Protein AF-A0A969AGT5-F1 (afdb_monomer_lite)

Radius of gyration: 15.49 Å; chains: 1; bounding box: 36×28×43 Å

Foldseek 3Di:
DDPPPVCLVVVLVVVLVVVVVCVVVVHADPPVVLNVQVVVPPVSSSVVSVVVSVVVVVVCVVCVVPPCVVVVVVVVVVVVVVVVVVVVVVVVVVD

Sequence (95 aa):
MGFSWGLIVVGAAADLHLTFVHLDAGGEEWNPLMRALLRHGRGAFLAVKCTVTLLGALFLLLHARFRGVRATLWLLAALSIVLVGWHLLLAHYRS

Structure (mmCIF, N/CA/C/O backbone):
data_AF-A0A969AGT5-F1
#
_entry.id   AF-A0A969AGT5-F1
#
loop_
_atom_site.group_PDB
_atom_site.id
_atom_site.type_symbol
_atom_site.label_atom_id
_atom_site.label_alt_id
_atom_site.label_comp_id
_atom_site.label_asym_id
_atom_site.label_entity_id
_atom_site.label_seq_id
_atom_site.pdbx_PDB_ins_code
_atom_site.Cartn_x
_atom_site.Cartn_y
_atom_site.Cartn_z
_atom_site.occupancy
_atom_site.B_iso_or_equiv
_atom_site.auth_seq_id
_atom_site.auth_comp_id
_atom_site.auth_asym_id
_atom_site.auth_atom_id
_atom_site.pdbx_PDB_model_num
ATOM 1 N N . MET A 1 1 ? 20.677 -9.465 -14.078 1.00 45.78 1 MET A N 1
ATOM 2 C CA . MET A 1 1 ? 20.180 -9.157 -12.719 1.00 45.78 1 MET A CA 1
ATOM 3 C C . MET A 1 1 ? 18.900 -9.945 -12.530 1.00 45.78 1 MET A C 1
ATOM 5 O O . MET A 1 1 ? 17.928 -9.644 -13.212 1.00 45.78 1 MET A O 1
ATOM 9 N N . GLY A 1 2 ? 18.945 -11.019 -11.740 1.00 56.72 2 GLY A N 1
ATOM 10 C CA . GLY A 1 2 ? 17.777 -11.863 -11.493 1.00 56.72 2 GLY A CA 1
ATOM 11 C C . GLY A 1 2 ? 16.707 -11.051 -10.774 1.00 56.72 2 GLY A C 1
ATOM 12 O O . GLY A 1 2 ? 16.984 -10.428 -9.754 1.00 56.72 2 GLY A O 1
ATOM 13 N N . PHE A 1 3 ? 15.513 -10.995 -11.346 1.00 62.25 3 PHE A N 1
ATOM 14 C CA . PHE A 1 3 ? 14.359 -10.394 -10.698 1.00 62.25 3 PHE A CA 1
ATOM 15 C C . PHE A 1 3 ? 13.974 -11.288 -9.512 1.00 62.25 3 PHE A C 1
ATOM 17 O O . PHE A 1 3 ? 13.433 -12.377 -9.701 1.00 62.25 3 PHE A O 1
ATOM 24 N N . SER A 1 4 ? 14.340 -10.881 -8.295 1.00 68.62 4 SER A N 1
ATOM 25 C CA . SER A 1 4 ? 14.109 -11.684 -7.091 1.00 68.62 4 SER A CA 1
ATOM 26 C C . SER A 1 4 ? 12.652 -11.577 -6.660 1.00 68.62 4 SER A C 1
ATOM 28 O O . SER A 1 4 ? 12.302 -10.753 -5.820 1.00 68.62 4 SER A O 1
ATOM 30 N N . TRP A 1 5 ? 11.809 -12.447 -7.213 1.00 70.00 5 TRP A N 1
ATOM 31 C CA . TRP A 1 5 ? 10.409 -12.632 -6.818 1.00 70.00 5 TRP A CA 1
ATOM 32 C C . TRP A 1 5 ? 10.209 -12.706 -5.300 1.00 70.00 5 TRP A C 1
ATOM 34 O O . TRP A 1 5 ? 9.242 -12.154 -4.781 1.00 70.00 5 TRP A O 1
ATOM 44 N N . GLY A 1 6 ? 11.164 -13.306 -4.582 1.00 76.56 6 GLY A N 1
ATOM 45 C CA . GLY A 1 6 ? 11.153 -13.361 -3.121 1.00 76.56 6 GLY A CA 1
ATOM 46 C C . GLY A 1 6 ? 11.091 -11.983 -2.457 1.00 76.56 6 GLY A C 1
ATOM 47 O O . GLY A 1 6 ? 10.340 -11.817 -1.506 1.00 76.56 6 GLY A O 1
ATOM 48 N N . LEU A 1 7 ? 11.786 -10.968 -2.984 1.00 77.88 7 LEU A N 1
ATOM 49 C CA . LEU A 1 7 ? 11.741 -9.611 -2.424 1.00 77.88 7 LEU A CA 1
ATOM 50 C C . LEU A 1 7 ? 10.370 -8.955 -2.605 1.00 77.88 7 LEU A C 1
ATOM 52 O O . LEU A 1 7 ? 9.932 -8.218 -1.729 1.00 77.88 7 LEU A O 1
ATOM 56 N N . ILE A 1 8 ? 9.676 -9.241 -3.709 1.00 78.38 8 ILE A N 1
ATOM 57 C CA . ILE A 1 8 ? 8.326 -8.715 -3.956 1.00 78.38 8 ILE A CA 1
ATOM 58 C C . ILE A 1 8 ? 7.326 -9.372 -3.017 1.00 78.38 8 ILE A C 1
ATOM 60 O O . ILE A 1 8 ? 6.504 -8.681 -2.429 1.00 78.38 8 ILE A O 1
ATOM 64 N N . VAL A 1 9 ? 7.419 -10.691 -2.844 1.00 78.69 9 VAL A N 1
ATOM 65 C CA . VAL A 1 9 ? 6.542 -11.428 -1.929 1.00 78.69 9 VAL A CA 1
ATOM 66 C C . VAL A 1 9 ? 6.771 -10.980 -0.487 1.00 78.69 9 VAL A C 1
ATOM 68 O O . VAL A 1 9 ? 5.813 -10.658 0.210 1.00 78.69 9 VAL A O 1
ATOM 71 N N . VAL A 1 10 ? 8.031 -10.896 -0.055 1.00 82.69 10 VAL A N 1
ATOM 72 C CA . VAL A 1 10 ? 8.389 -10.439 1.295 1.00 82.69 10 VAL A CA 1
ATOM 73 C C . VAL A 1 10 ? 7.973 -8.985 1.504 1.00 82.69 10 VAL A C 1
ATOM 75 O O . VAL A 1 10 ? 7.369 -8.675 2.524 1.00 82.69 10 VAL A O 1
ATOM 78 N N . GLY A 1 11 ? 8.228 -8.105 0.533 1.00 81.81 11 GLY A N 1
ATOM 79 C CA . GLY A 1 11 ? 7.820 -6.702 0.595 1.00 81.81 11 GLY A CA 1
ATOM 80 C C . GLY A 1 11 ? 6.302 -6.534 0.665 1.00 81.81 11 GLY A C 1
ATOM 81 O O . GLY A 1 11 ? 5.815 -5.768 1.488 1.00 81.81 11 GLY A O 1
ATOM 82 N N . ALA A 1 12 ? 5.546 -7.294 -0.131 1.00 82.19 12 ALA A N 1
ATOM 83 C CA . ALA A 1 12 ? 4.085 -7.277 -0.102 1.00 82.19 12 ALA A CA 1
ATOM 84 C C . ALA A 1 12 ? 3.526 -7.785 1.236 1.00 82.19 12 ALA A C 1
ATOM 86 O O . ALA A 1 12 ? 2.594 -7.196 1.781 1.00 82.19 12 ALA A O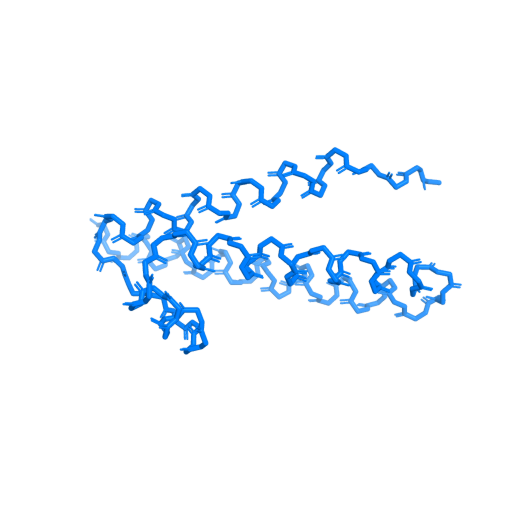 1
ATOM 87 N N . ALA A 1 13 ? 4.108 -8.857 1.782 1.00 82.69 13 ALA A N 1
ATOM 88 C CA . ALA A 1 13 ? 3.718 -9.397 3.080 1.00 82.69 13 ALA A CA 1
ATOM 89 C C . ALA A 1 13 ? 4.039 -8.421 4.221 1.00 82.69 13 ALA A C 1
ATOM 91 O O . ALA A 1 13 ? 3.205 -8.208 5.100 1.00 82.69 13 ALA A O 1
ATOM 92 N N . ALA A 1 14 ? 5.218 -7.796 4.184 1.00 84.19 14 ALA A N 1
ATOM 93 C CA . ALA A 1 14 ? 5.631 -6.798 5.162 1.00 84.19 14 ALA A CA 1
ATOM 94 C C . ALA A 1 14 ? 4.733 -5.554 5.113 1.00 84.19 14 ALA A C 1
ATOM 96 O O . ALA A 1 14 ? 4.262 -5.109 6.154 1.00 84.19 14 ALA A O 1
ATOM 97 N N . ASP A 1 15 ? 4.436 -5.030 3.922 1.00 85.25 15 ASP A N 1
ATOM 98 C CA . ASP A 1 15 ? 3.550 -3.874 3.739 1.00 85.25 15 ASP A CA 1
ATOM 99 C C . ASP A 1 15 ? 2.133 -4.150 4.266 1.00 85.25 15 ASP A C 1
ATOM 101 O O . ASP A 1 15 ? 1.561 -3.347 5.008 1.00 85.25 15 ASP A O 1
ATOM 105 N N . LEU A 1 16 ? 1.584 -5.330 3.960 1.00 86.50 16 LEU A N 1
ATOM 106 C CA . LEU A 1 16 ? 0.289 -5.766 4.475 1.00 86.50 16 LEU A CA 1
ATOM 107 C C . LEU A 1 16 ? 0.295 -5.882 6.007 1.00 86.50 16 LEU A C 1
ATOM 109 O O . LEU A 1 16 ? -0.620 -5.385 6.665 1.00 86.50 16 LEU A O 1
ATOM 113 N N . HIS A 1 17 ? 1.328 -6.511 6.572 1.00 86.44 17 HIS A N 1
ATOM 114 C CA . HIS A 1 17 ? 1.466 -6.679 8.016 1.00 86.44 17 HIS A CA 1
ATOM 115 C C . HIS A 1 17 ? 1.576 -5.330 8.732 1.00 86.44 17 HIS A C 1
ATOM 117 O O . HIS A 1 17 ? 0.823 -5.075 9.668 1.00 86.44 17 HIS A O 1
ATOM 123 N N . LEU A 1 18 ? 2.442 -4.437 8.248 1.00 88.19 18 LEU A N 1
ATOM 124 C CA . LEU A 1 18 ? 2.605 -3.090 8.796 1.00 88.19 18 LEU A CA 1
ATOM 125 C C . LEU A 1 18 ? 1.314 -2.276 8.704 1.00 88.19 18 LEU A C 1
ATOM 127 O O . LEU A 1 18 ? 0.992 -1.543 9.636 1.00 88.19 18 LEU A O 1
ATOM 131 N N . THR A 1 19 ? 0.543 -2.441 7.624 1.00 88.06 19 THR A N 1
ATOM 132 C CA . THR A 1 19 ? -0.753 -1.766 7.500 1.00 88.06 19 THR A CA 1
ATOM 133 C C . THR A 1 19 ? -1.721 -2.234 8.583 1.00 88.06 19 THR A C 1
ATOM 135 O O . THR A 1 19 ? -2.350 -1.408 9.236 1.00 88.06 19 THR A O 1
ATOM 138 N N . PHE A 1 20 ? -1.823 -3.545 8.824 1.00 88.06 20 PHE A N 1
ATOM 139 C CA . PHE A 1 20 ? -2.692 -4.047 9.887 1.00 88.06 20 PHE A CA 1
ATOM 140 C C . PHE A 1 20 ? -2.211 -3.647 11.278 1.00 88.06 20 PHE A C 1
ATOM 142 O O . PHE A 1 20 ? -3.037 -3.228 12.077 1.00 88.06 20 PHE A O 1
ATOM 149 N N . VAL A 1 21 ? -0.903 -3.671 11.543 1.00 91.50 21 VAL A N 1
ATOM 150 C CA . VAL A 1 21 ? -0.344 -3.174 12.811 1.00 91.50 21 VAL A CA 1
ATOM 151 C C . VAL A 1 21 ? -0.698 -1.699 13.026 1.00 91.50 21 VAL A C 1
ATOM 153 O O . VAL A 1 21 ? -1.100 -1.317 14.122 1.00 91.50 21 VAL A O 1
ATOM 156 N N . HIS A 1 22 ? -0.602 -0.867 11.985 1.00 88.25 22 HIS A N 1
ATOM 157 C CA . HIS A 1 22 ? -0.979 0.544 12.065 1.00 88.25 22 HIS A CA 1
ATOM 158 C C . HIS A 1 22 ? -2.481 0.738 12.321 1.00 88.25 22 HIS A C 1
ATOM 160 O O . HIS A 1 22 ? -2.856 1.544 13.171 1.00 88.25 22 HIS A O 1
ATOM 166 N N . LEU A 1 23 ? -3.333 -0.017 11.621 1.00 88.69 23 LEU A N 1
ATOM 167 C CA . LEU A 1 23 ? -4.787 0.016 11.809 1.00 88.69 23 LEU A CA 1
ATOM 168 C C . LEU A 1 23 ? -5.197 -0.470 13.208 1.00 88.69 23 LEU A C 1
ATOM 170 O O . LEU A 1 23 ? -6.056 0.139 13.840 1.00 88.69 23 LEU A O 1
ATOM 174 N N . ASP A 1 24 ? -4.562 -1.530 13.712 1.00 88.88 24 ASP A N 1
ATOM 175 C CA . ASP A 1 24 ? -4.808 -2.076 15.052 1.00 88.88 24 ASP A CA 1
ATOM 176 C C . ASP A 1 24 ? -4.341 -1.113 16.158 1.00 88.88 24 ASP A C 1
ATOM 178 O O . ASP A 1 24 ? -4.938 -1.070 17.232 1.00 88.88 24 ASP A O 1
ATOM 182 N N . A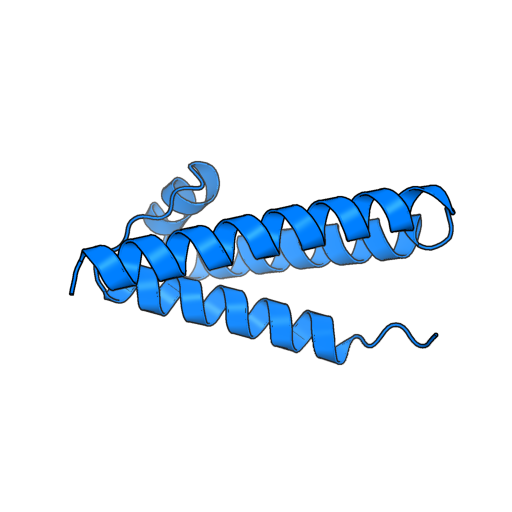LA A 1 25 ? -3.336 -0.276 15.883 1.00 90.69 25 ALA A N 1
ATOM 183 C CA . ALA A 1 25 ? -2.906 0.811 16.763 1.00 90.69 25 ALA A CA 1
ATOM 184 C C . ALA A 1 25 ? -3.825 2.057 16.718 1.00 90.69 25 ALA A C 1
ATOM 186 O O . ALA A 1 25 ? -3.502 3.077 17.326 1.00 90.69 25 ALA A O 1
ATOM 187 N N . GLY A 1 26 ? -4.956 2.000 16.002 1.00 88.62 26 GLY A N 1
ATOM 188 C CA . GLY A 1 26 ? -5.907 3.109 15.858 1.00 88.62 26 GLY A CA 1
ATOM 189 C C . GLY A 1 26 ? -5.564 4.098 14.739 1.00 88.62 26 GLY A C 1
ATOM 190 O O . GLY A 1 26 ? -6.158 5.173 14.663 1.00 88.62 26 GLY A O 1
ATOM 191 N N . GLY A 1 27 ? -4.603 3.758 13.878 1.00 86.19 27 GLY A N 1
ATOM 192 C CA . GLY A 1 27 ? -4.286 4.525 12.681 1.00 86.19 27 GLY A CA 1
ATOM 193 C C . GLY A 1 27 ? -5.397 4.456 11.632 1.00 86.19 27 GLY A C 1
ATOM 194 O O . GLY A 1 27 ? -6.149 3.485 11.557 1.00 86.19 27 GLY A O 1
ATOM 195 N N . GLU A 1 28 ? -5.492 5.483 10.787 1.00 84.81 28 GLU A N 1
ATOM 196 C CA . GLU A 1 28 ? -6.410 5.487 9.646 1.00 84.81 28 GLU A CA 1
ATOM 197 C C . GLU A 1 28 ? -5.677 5.177 8.341 1.00 84.81 28 GLU A C 1
ATOM 199 O O . GLU A 1 28 ? -4.597 5.698 8.076 1.00 84.81 28 GLU A O 1
ATOM 204 N N . GLU A 1 29 ? -6.313 4.400 7.465 1.00 84.50 29 GLU A N 1
ATOM 205 C CA . GLU A 1 29 ? -5.840 4.210 6.095 1.00 84.50 29 GLU A CA 1
ATOM 206 C C . GLU A 1 29 ? -6.072 5.486 5.275 1.00 84.50 29 GLU A C 1
ATOM 208 O O . GLU A 1 29 ? -7.211 5.935 5.113 1.00 84.50 29 GLU A O 1
ATOM 213 N N . TRP A 1 30 ? -5.005 6.083 4.751 1.00 84.44 30 TRP A N 1
ATOM 214 C CA . TRP A 1 30 ? -5.083 7.327 3.978 1.00 84.44 30 TRP A CA 1
ATOM 215 C C . TRP A 1 30 ? -5.529 7.096 2.540 1.00 84.44 30 TRP A C 1
ATOM 217 O O . TRP A 1 30 ? -6.083 8.002 1.923 1.00 84.44 30 TRP A O 1
ATOM 227 N N . ASN A 1 31 ? -5.342 5.890 2.003 1.00 82.62 31 ASN A N 1
ATOM 228 C CA . ASN A 1 31 ? -5.855 5.557 0.687 1.00 82.62 31 ASN A CA 1
ATOM 229 C C . ASN A 1 31 ? -7.396 5.427 0.748 1.00 82.62 31 ASN A C 1
ATOM 231 O O . ASN A 1 31 ? -7.903 4.472 1.342 1.00 82.62 31 ASN A O 1
ATOM 235 N N . PRO A 1 32 ? -8.168 6.336 0.116 1.00 82.94 32 PRO A N 1
ATOM 236 C CA . PRO A 1 32 ? -9.626 6.356 0.238 1.00 82.94 32 PRO A CA 1
ATOM 237 C C . PRO A 1 32 ? -10.287 5.087 -0.320 1.00 82.94 32 PRO A C 1
ATOM 239 O O . PRO A 1 32 ? -11.316 4.654 0.199 1.00 82.94 32 PRO A O 1
ATOM 242 N N . LEU A 1 33 ? -9.675 4.447 -1.324 1.00 84.88 33 LEU A N 1
ATOM 243 C CA . LEU A 1 33 ? -10.144 3.177 -1.882 1.00 84.88 33 LEU A CA 1
ATOM 244 C C . LEU A 1 33 ? -9.946 2.033 -0.881 1.00 84.88 33 LEU A C 1
ATOM 246 O O . LEU A 1 33 ? -10.868 1.265 -0.615 1.00 84.88 33 LEU A O 1
ATOM 250 N N . MET A 1 34 ? -8.761 1.952 -0.275 1.00 84.25 34 MET A N 1
ATOM 251 C CA . MET A 1 34 ? -8.468 0.954 0.756 1.00 84.25 34 MET A CA 1
ATOM 252 C C . MET A 1 34 ? -9.309 1.166 2.021 1.00 84.25 34 MET A C 1
ATOM 254 O O . MET A 1 34 ? -9.828 0.206 2.586 1.00 84.25 34 MET A O 1
ATOM 258 N N . ARG A 1 35 ? -9.532 2.421 2.422 1.00 86.50 35 ARG A N 1
ATOM 259 C CA . ARG A 1 35 ? -10.432 2.792 3.521 1.00 86.50 35 ARG A CA 1
ATOM 260 C C . ARG A 1 35 ? -11.867 2.322 3.262 1.00 86.50 35 ARG A C 1
ATOM 262 O O . ARG A 1 35 ? -12.513 1.786 4.160 1.00 86.50 35 ARG A O 1
ATOM 269 N N . ALA A 1 36 ? -12.365 2.473 2.034 1.00 86.50 36 ALA A N 1
ATOM 270 C CA . ALA A 1 36 ? -13.678 1.959 1.646 1.00 86.50 36 ALA A CA 1
ATOM 271 C C . ALA A 1 36 ? -13.734 0.419 1.665 1.00 86.50 36 ALA A C 1
ATOM 273 O O . ALA A 1 36 ? -14.754 -0.161 2.040 1.00 86.50 36 ALA A O 1
ATOM 274 N N . LEU A 1 37 ? -12.637 -0.256 1.318 1.00 86.69 37 LEU A N 1
ATOM 275 C CA . LEU A 1 37 ? -12.537 -1.717 1.372 1.00 86.69 37 LEU A CA 1
ATOM 276 C C . LEU A 1 37 ? -12.461 -2.261 2.797 1.00 86.69 37 LEU A C 1
ATOM 278 O O . LEU A 1 37 ? -13.043 -3.306 3.065 1.00 86.69 37 LEU A O 1
ATOM 282 N N . LEU A 1 38 ? -11.842 -1.535 3.733 1.00 86.75 38 LEU A N 1
ATOM 283 C CA . LEU A 1 38 ? -11.862 -1.901 5.153 1.00 86.75 38 LEU A CA 1
ATOM 284 C C . LEU A 1 38 ? -13.290 -1.962 5.715 1.00 86.75 38 LEU A C 1
ATOM 286 O O . LEU A 1 38 ? -13.566 -2.811 6.560 1.00 86.75 38 LEU A O 1
ATOM 290 N N . ARG A 1 39 ? -14.226 -1.151 5.191 1.00 87.19 39 ARG A N 1
ATOM 291 C CA . ARG A 1 39 ? -15.660 -1.234 5.542 1.00 87.19 39 ARG A CA 1
ATOM 292 C C . ARG A 1 39 ? -16.319 -2.548 5.110 1.00 87.19 39 ARG A C 1
ATOM 294 O O . ARG A 1 39 ? -17.316 -2.938 5.702 1.00 87.19 39 ARG A O 1
ATOM 301 N N . HIS A 1 40 ? -15.760 -3.227 4.109 1.00 85.94 40 HIS A N 1
ATOM 302 C CA . HIS A 1 40 ? -16.206 -4.541 3.632 1.00 85.94 40 HIS A CA 1
ATOM 303 C C . HIS A 1 40 ? -15.462 -5.701 4.322 1.00 85.94 40 HIS A C 1
ATOM 305 O O . HIS A 1 40 ? -15.722 -6.868 4.035 1.00 85.94 40 HIS A O 1
ATOM 311 N N . GLY A 1 41 ? -14.544 -5.390 5.245 1.00 84.44 41 GLY A N 1
ATOM 312 C CA . GLY A 1 41 ? -13.797 -6.353 6.043 1.00 84.44 41 GLY A CA 1
ATOM 313 C C . GLY A 1 41 ? -12.345 -6.547 5.600 1.00 84.44 41 GLY A C 1
ATOM 314 O O . GLY A 1 41 ? -11.935 -6.236 4.481 1.00 84.44 41 GLY A O 1
ATOM 315 N N . ARG A 1 42 ? -11.546 -7.119 6.510 1.00 84.38 42 ARG A N 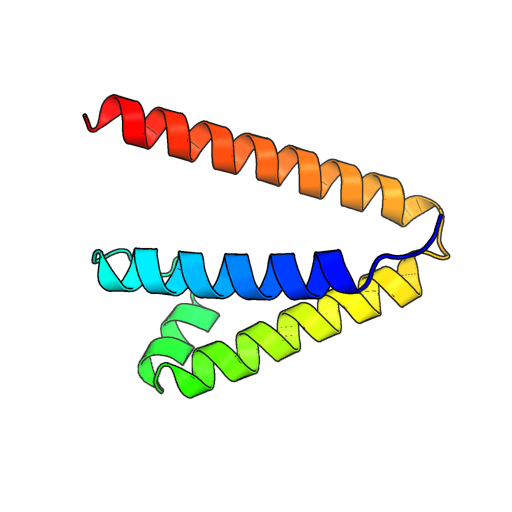1
ATOM 316 C CA . ARG A 1 42 ? -10.098 -7.336 6.326 1.00 84.38 42 ARG A CA 1
ATOM 317 C C . ARG A 1 42 ? -9.771 -8.213 5.110 1.00 84.38 42 ARG A C 1
ATOM 319 O O . ARG A 1 42 ? -8.757 -7.989 4.457 1.00 84.38 42 ARG A O 1
ATOM 326 N N . GLY A 1 43 ? -10.639 -9.174 4.783 1.00 81.44 43 GLY A N 1
ATOM 327 C CA . GLY A 1 43 ? -10.466 -10.060 3.626 1.00 81.44 43 GLY A CA 1
ATOM 328 C C . GLY A 1 43 ? -10.551 -9.330 2.282 1.00 81.44 43 GLY A C 1
ATOM 329 O O . GLY A 1 43 ? -9.722 -9.571 1.409 1.00 81.44 43 GLY A O 1
ATOM 330 N N . ALA A 1 44 ? -11.493 -8.391 2.131 1.00 80.31 44 ALA A N 1
ATOM 331 C CA . ALA A 1 44 ? -11.630 -7.586 0.915 1.00 80.31 44 ALA A CA 1
ATOM 332 C C . ALA A 1 44 ? -10.426 -6.653 0.721 1.00 80.31 44 ALA A C 1
ATOM 334 O O . ALA A 1 44 ? -9.886 -6.549 -0.380 1.00 80.31 44 ALA A O 1
ATOM 335 N N . PHE A 1 45 ? -9.961 -6.033 1.809 1.00 84.31 45 PHE A N 1
ATOM 336 C CA . PHE A 1 45 ? -8.736 -5.236 1.816 1.00 84.31 45 PHE A CA 1
ATOM 337 C C . PHE A 1 45 ? -7.521 -6.062 1.366 1.00 84.31 45 PHE A C 1
ATOM 339 O O . PHE A 1 45 ? -6.803 -5.651 0.458 1.00 84.31 45 PHE A O 1
ATOM 346 N N . LEU A 1 46 ? -7.330 -7.253 1.944 1.00 85.25 46 LEU A N 1
ATOM 347 C CA . LEU A 1 46 ? -6.219 -8.145 1.609 1.00 85.25 46 LEU A CA 1
ATOM 348 C C . LEU A 1 46 ? -6.260 -8.584 0.141 1.00 85.25 46 LEU A C 1
ATOM 350 O O . LEU A 1 46 ? -5.250 -8.478 -0.552 1.00 85.25 46 LEU A O 1
ATOM 354 N N . ALA A 1 47 ? -7.426 -9.018 -0.346 1.00 80.50 47 ALA A N 1
ATOM 355 C CA . ALA A 1 47 ? -7.597 -9.462 -1.726 1.00 80.50 47 ALA A CA 1
ATOM 356 C C . ALA A 1 47 ? -7.232 -8.354 -2.723 1.00 80.50 47 ALA A C 1
ATOM 358 O O . ALA A 1 47 ? -6.383 -8.563 -3.588 1.00 80.50 47 ALA A O 1
ATOM 359 N N . VAL A 1 48 ? -7.804 -7.155 -2.563 1.00 83.31 48 VAL A N 1
ATOM 360 C CA . VAL A 1 48 ? -7.534 -6.041 -3.482 1.00 83.31 48 VAL A CA 1
ATOM 361 C C . VAL A 1 48 ? -6.089 -5.573 -3.372 1.00 83.31 48 VAL A C 1
ATOM 363 O O . VAL A 1 48 ? -5.457 -5.327 -4.397 1.00 83.31 48 VAL A O 1
ATOM 366 N N . LYS A 1 49 ? -5.537 -5.484 -2.158 1.00 84.25 49 LYS A N 1
ATOM 367 C CA . LYS A 1 49 ? -4.148 -5.070 -1.955 1.00 84.25 49 LYS A CA 1
ATOM 368 C C . LYS A 1 49 ? -3.182 -6.035 -2.645 1.00 84.25 49 LYS A C 1
ATOM 370 O O . LYS A 1 49 ? -2.342 -5.590 -3.422 1.00 84.25 49 LYS A O 1
ATOM 375 N N . CYS A 1 50 ? -3.380 -7.345 -2.490 1.00 79.94 50 CYS A N 1
ATOM 376 C CA . CYS A 1 50 ? -2.613 -8.354 -3.219 1.00 79.94 50 CYS A CA 1
ATOM 377 C C . CYS A 1 50 ? -2.781 -8.234 -4.741 1.00 79.94 50 CYS A C 1
ATOM 379 O O . CYS A 1 50 ? -1.781 -8.286 -5.454 1.00 79.94 50 CYS A O 1
ATOM 381 N N . THR A 1 51 ? -4.001 -8.039 -5.257 1.00 81.19 51 THR A N 1
ATOM 382 C CA . THR A 1 51 ? -4.233 -7.874 -6.703 1.00 81.19 51 THR A CA 1
ATOM 383 C C . THR A 1 51 ? -3.528 -6.638 -7.256 1.00 81.19 51 THR A C 1
ATOM 385 O O . THR A 1 51 ? -2.862 -6.730 -8.284 1.00 81.19 51 THR A O 1
ATOM 388 N N . VAL A 1 52 ? -3.616 -5.494 -6.573 1.00 82.88 52 VAL A N 1
ATOM 389 C CA . VAL A 1 52 ? -2.951 -4.250 -6.988 1.00 82.88 52 VAL A CA 1
ATOM 390 C C . VAL A 1 52 ? -1.434 -4.415 -6.970 1.00 82.88 52 VAL A C 1
ATOM 392 O O . VAL A 1 52 ? -0.773 -4.037 -7.937 1.00 82.88 52 VAL A O 1
ATOM 395 N N . THR A 1 53 ? -0.872 -5.036 -5.930 1.00 82.31 53 THR A N 1
ATOM 396 C CA . THR A 1 53 ? 0.567 -5.321 -5.866 1.00 82.31 53 THR A CA 1
ATOM 397 C C . THR A 1 53 ? 1.005 -6.272 -6.978 1.00 82.31 53 THR A C 1
ATOM 399 O O . THR A 1 53 ? 2.038 -6.039 -7.605 1.00 82.31 53 THR A O 1
ATOM 402 N N . LEU A 1 54 ? 0.213 -7.307 -7.280 1.00 77.69 54 LEU A N 1
ATOM 403 C CA . LEU A 1 54 ? 0.502 -8.252 -8.360 1.00 77.69 54 LEU A CA 1
ATOM 404 C C . LEU A 1 54 ? 0.457 -7.568 -9.732 1.00 77.69 54 LEU A C 1
ATOM 406 O O . LEU A 1 54 ? 1.356 -7.769 -10.543 1.00 77.69 54 LEU A O 1
ATOM 410 N N . LEU A 1 55 ? -0.549 -6.723 -9.979 1.00 79.81 55 LEU A N 1
ATOM 411 C CA . LEU A 1 55 ? -0.673 -5.942 -11.211 1.00 79.81 55 LEU A CA 1
ATOM 412 C C . LEU A 1 55 ? 0.466 -4.932 -11.354 1.00 79.81 55 LEU A C 1
ATOM 414 O O . LEU A 1 55 ? 1.036 -4.817 -12.434 1.00 79.81 55 LEU A O 1
ATOM 418 N N . GLY A 1 56 ? 0.845 -4.249 -10.272 1.00 80.00 56 GLY A N 1
ATOM 419 C CA . GLY A 1 56 ? 2.000 -3.354 -10.247 1.00 80.00 56 GLY A CA 1
ATOM 420 C C . GLY A 1 56 ? 3.306 -4.094 -10.540 1.00 80.00 56 GLY A C 1
ATOM 421 O O . GLY A 1 56 ? 4.097 -3.644 -11.365 1.00 80.00 56 GLY A O 1
ATOM 422 N N . ALA A 1 57 ? 3.511 -5.270 -9.941 1.00 75.44 57 ALA A N 1
ATOM 423 C CA . ALA A 1 57 ? 4.670 -6.116 -10.213 1.00 75.44 57 ALA A CA 1
ATOM 424 C C . ALA A 1 57 ? 4.692 -6.619 -11.665 1.00 75.44 57 ALA A C 1
ATOM 426 O O . ALA A 1 57 ? 5.736 -6.568 -12.314 1.00 75.44 57 ALA A O 1
ATOM 427 N N . LEU A 1 58 ? 3.545 -7.051 -12.201 1.00 76.06 58 LEU A N 1
ATOM 428 C CA . LEU A 1 58 ? 3.403 -7.485 -13.592 1.00 76.06 58 LEU A CA 1
ATOM 429 C C . LEU A 1 58 ? 3.664 -6.327 -14.563 1.00 76.06 58 LEU A C 1
ATOM 431 O O . LEU A 1 58 ? 4.366 -6.491 -15.558 1.00 76.06 58 LEU A O 1
ATOM 435 N N . PHE A 1 59 ? 3.145 -5.141 -14.245 1.00 76.12 59 PHE A N 1
ATOM 436 C CA . PHE A 1 59 ? 3.375 -3.924 -15.009 1.00 76.12 59 PHE A CA 1
ATOM 437 C C . PHE A 1 59 ? 4.857 -3.562 -15.020 1.00 76.12 59 PHE A C 1
ATOM 439 O O . PHE A 1 59 ? 5.407 -3.323 -16.092 1.00 76.12 59 PHE A O 1
ATOM 446 N N . LEU A 1 60 ? 5.521 -3.596 -13.860 1.00 72.00 60 LEU A N 1
ATOM 447 C CA . LEU A 1 60 ? 6.960 -3.375 -13.737 1.00 72.00 60 LEU A CA 1
ATOM 448 C C . LEU A 1 60 ? 7.777 -4.434 -14.475 1.00 72.00 60 LEU A C 1
ATOM 450 O O . LEU A 1 60 ? 8.790 -4.085 -15.062 1.00 72.00 60 LEU A O 1
ATOM 454 N N . LEU A 1 61 ? 7.348 -5.696 -14.501 1.00 69.44 61 LEU A N 1
ATOM 455 C CA . LEU A 1 61 ? 7.989 -6.755 -15.288 1.00 69.44 61 LEU A CA 1
ATOM 456 C C . LEU A 1 61 ? 7.862 -6.517 -16.789 1.00 69.44 61 LEU A C 1
ATOM 458 O O . LEU A 1 61 ? 8.851 -6.619 -17.515 1.00 69.44 61 LEU A O 1
ATOM 462 N N . LEU A 1 62 ? 6.663 -6.155 -17.246 1.00 69.81 62 LEU A N 1
ATOM 463 C CA . LEU A 1 62 ? 6.396 -5.812 -18.640 1.00 69.81 62 LEU A CA 1
ATOM 464 C C . LEU A 1 62 ? 7.227 -4.592 -19.069 1.00 69.81 62 LEU A C 1
ATOM 466 O O . LEU A 1 62 ? 7.777 -4.544 -20.169 1.00 69.81 62 LEU A O 1
ATOM 470 N N . HIS A 1 63 ? 7.375 -3.635 -18.155 1.00 65.94 63 HIS A N 1
ATOM 471 C CA . HIS A 1 63 ? 8.092 -2.387 -18.358 1.00 65.94 63 HIS A CA 1
ATOM 472 C C . HIS A 1 63 ? 9.596 -2.461 -18.059 1.00 65.94 63 HIS A C 1
ATOM 474 O O . HIS A 1 63 ? 10.342 -1.617 -18.545 1.00 65.94 63 HIS A O 1
ATOM 480 N N . ALA A 1 64 ? 10.097 -3.476 -17.351 1.00 61.72 64 ALA A N 1
ATOM 481 C CA . ALA A 1 64 ? 11.524 -3.639 -17.043 1.00 61.72 64 ALA A CA 1
ATOM 482 C C . ALA A 1 64 ? 12.384 -3.821 -18.305 1.00 61.72 64 ALA A C 1
ATOM 484 O O . ALA A 1 64 ? 13.596 -3.598 -18.278 1.00 61.72 64 ALA A O 1
ATOM 485 N N . ARG A 1 65 ? 11.755 -4.185 -19.429 1.00 58.75 65 ARG A N 1
ATOM 486 C CA . ARG A 1 65 ? 12.378 -4.235 -20.756 1.00 58.75 65 ARG A CA 1
ATOM 487 C C . ARG A 1 65 ? 12.531 -2.847 -21.407 1.00 58.75 65 ARG A C 1
ATOM 489 O O . ARG A 1 65 ? 13.356 -2.694 -22.305 1.00 58.75 65 ARG A O 1
ATOM 496 N N . PHE A 1 66 ? 11.821 -1.823 -20.928 1.00 59.16 66 PHE A N 1
ATOM 497 C CA . PHE A 1 66 ? 11.942 -0.431 -21.368 1.00 59.16 66 PHE A CA 1
ATOM 498 C C . PHE A 1 66 ? 12.904 0.353 -20.459 1.00 59.16 66 PHE A C 1
ATOM 500 O O . PHE A 1 66 ? 12.667 0.533 -19.266 1.00 59.16 66 PHE A O 1
ATOM 507 N N . ARG A 1 67 ? 14.001 0.872 -21.032 1.00 58.09 67 ARG A N 1
ATOM 508 C CA . ARG A 1 67 ? 15.076 1.583 -20.299 1.00 58.09 67 ARG A CA 1
ATOM 509 C C . ARG A 1 67 ? 14.595 2.766 -19.438 1.00 58.09 67 ARG A C 1
ATOM 511 O O . ARG A 1 67 ? 15.273 3.095 -18.470 1.00 58.09 67 ARG A O 1
ATOM 518 N N . GLY A 1 68 ? 13.443 3.370 -19.744 1.00 59.06 68 GLY A N 1
ATOM 519 C CA . GLY A 1 68 ? 12.885 4.509 -18.999 1.00 59.06 68 GLY A CA 1
ATOM 520 C C . GLY A 1 68 ? 12.363 4.172 -17.595 1.00 59.06 68 GLY A C 1
ATOM 521 O O . GLY A 1 68 ? 12.331 5.034 -16.724 1.00 59.06 68 GLY A O 1
ATOM 522 N N . VAL A 1 69 ? 12.029 2.910 -17.328 1.00 63.09 69 VAL A N 1
ATOM 523 C CA . VAL A 1 69 ? 11.328 2.506 -16.092 1.00 63.09 69 VAL A CA 1
ATOM 524 C C . VAL A 1 69 ? 12.260 2.437 -14.886 1.00 63.09 69 VAL A C 1
ATOM 526 O O . VAL A 1 69 ? 11.825 2.609 -13.751 1.00 63.09 69 VAL A O 1
ATOM 529 N N . ARG A 1 70 ? 13.571 2.296 -15.117 1.00 65.88 70 ARG A N 1
ATOM 530 C CA . ARG A 1 70 ? 14.577 2.427 -14.055 1.00 65.88 70 ARG A CA 1
ATOM 531 C C . ARG A 1 70 ? 14.558 3.813 -13.419 1.00 65.88 70 ARG A C 1
ATOM 533 O O . ARG A 1 70 ? 14.676 3.898 -12.204 1.00 65.88 70 ARG A O 1
ATOM 540 N N . ALA A 1 71 ? 14.388 4.873 -14.209 1.00 69.12 71 ALA A N 1
ATOM 541 C CA . ALA A 1 71 ? 14.325 6.235 -13.683 1.00 69.12 71 ALA A CA 1
ATOM 542 C C . ALA A 1 71 ? 13.077 6.430 -12.812 1.00 69.12 71 ALA A C 1
ATOM 544 O O . ALA A 1 71 ? 13.170 6.974 -11.716 1.00 69.12 71 ALA A O 1
ATOM 545 N N . THR A 1 72 ? 11.931 5.904 -13.250 1.00 68.38 72 THR A N 1
ATOM 546 C CA . THR A 1 72 ? 10.686 5.941 -12.474 1.00 68.38 72 THR A CA 1
ATOM 547 C C . THR A 1 72 ? 10.792 5.134 -11.182 1.00 68.38 72 THR A C 1
ATOM 549 O O . THR A 1 72 ? 10.347 5.602 -10.143 1.00 68.38 72 THR A O 1
ATOM 552 N N . LEU A 1 73 ? 11.422 3.956 -11.213 1.00 71.31 73 LEU A N 1
ATOM 553 C CA . LEU A 1 73 ? 11.662 3.143 -10.017 1.00 71.31 73 LEU A CA 1
ATOM 554 C C . LEU A 1 73 ? 12.600 3.831 -9.020 1.00 71.31 73 LEU A C 1
ATOM 556 O O . LEU A 1 73 ? 12.330 3.803 -7.823 1.00 71.31 73 LEU A O 1
ATOM 560 N N . TRP A 1 74 ? 13.665 4.478 -9.499 1.00 75.00 74 TRP A N 1
ATOM 561 C CA . TRP A 1 74 ? 14.552 5.279 -8.650 1.00 75.00 74 TRP A CA 1
ATOM 562 C C . TRP A 1 74 ? 13.836 6.485 -8.044 1.00 75.00 74 TRP A C 1
ATOM 564 O O . TRP A 1 74 ? 14.015 6.762 -6.862 1.00 75.00 74 TRP A O 1
ATOM 574 N N . LEU A 1 75 ? 12.989 7.162 -8.822 1.00 76.31 75 LEU A N 1
ATOM 575 C CA . LEU A 1 75 ? 12.163 8.261 -8.329 1.00 76.31 75 LEU A CA 1
ATOM 576 C C . LEU A 1 75 ? 11.179 7.781 -7.253 1.00 76.31 75 LEU A C 1
ATOM 578 O O . LEU A 1 75 ? 11.047 8.422 -6.213 1.00 76.31 75 LEU A O 1
ATOM 582 N N . LEU A 1 76 ? 10.528 6.637 -7.477 1.00 74.06 76 LEU A N 1
ATOM 583 C CA . LEU A 1 76 ? 9.599 6.040 -6.520 1.00 74.06 76 LEU A CA 1
ATOM 584 C C . LEU A 1 76 ? 10.321 5.646 -5.224 1.00 74.06 76 LEU A C 1
ATOM 586 O O . LEU A 1 76 ? 9.849 5.970 -4.142 1.00 74.06 76 LEU A O 1
ATOM 590 N N . ALA A 1 77 ? 11.497 5.021 -5.333 1.00 71.94 77 ALA A N 1
ATOM 591 C CA . ALA A 1 77 ? 12.326 4.662 -4.186 1.00 71.94 77 ALA A CA 1
ATOM 592 C C . ALA A 1 77 ? 12.783 5.898 -3.395 1.00 71.94 77 ALA A C 1
A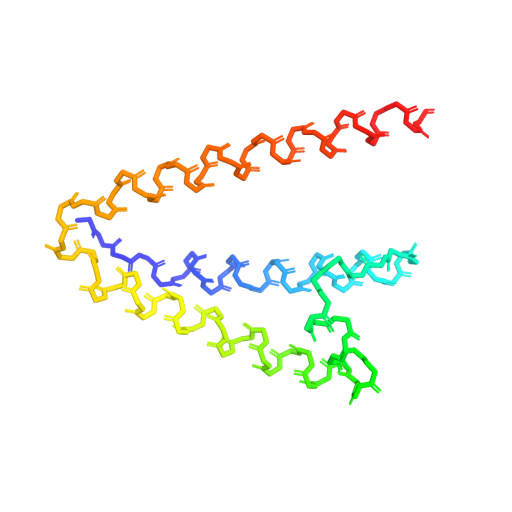TOM 594 O O . ALA A 1 77 ? 12.714 5.897 -2.167 1.00 71.94 77 ALA A O 1
ATOM 595 N N . ALA A 1 78 ? 13.197 6.968 -4.080 1.00 83.50 78 ALA A N 1
ATOM 596 C CA . ALA A 1 78 ? 13.557 8.229 -3.437 1.00 83.50 78 ALA A CA 1
ATOM 597 C C . ALA A 1 78 ? 12.364 8.842 -2.684 1.00 83.50 78 ALA A C 1
ATOM 599 O O . ALA A 1 78 ? 12.504 9.228 -1.525 1.00 83.50 78 ALA A O 1
ATOM 600 N N . LEU A 1 79 ? 11.178 8.863 -3.303 1.00 78.62 79 LEU A N 1
ATOM 601 C CA . LEU A 1 79 ? 9.941 9.323 -2.664 1.00 78.62 79 LEU A CA 1
ATOM 602 C C . LEU A 1 79 ? 9.590 8.486 -1.429 1.00 78.62 79 LEU A C 1
ATOM 604 O O . LEU A 1 79 ? 9.250 9.048 -0.390 1.00 78.62 79 LEU A O 1
ATOM 608 N N . SER A 1 80 ? 9.719 7.160 -1.509 1.00 70.31 80 SER A N 1
ATOM 609 C CA . SER A 1 80 ? 9.485 6.267 -0.372 1.00 70.31 80 SER A CA 1
ATOM 610 C C . SER A 1 80 ? 10.470 6.510 0.773 1.00 70.31 80 SER A C 1
ATOM 612 O O . SER A 1 80 ? 10.051 6.535 1.926 1.00 70.31 80 SER A O 1
ATOM 614 N N . ILE A 1 81 ? 11.755 6.743 0.483 1.00 85.06 81 ILE A N 1
ATOM 615 C CA . ILE A 1 81 ? 12.765 7.077 1.503 1.00 85.06 81 ILE A CA 1
ATOM 616 C C . ILE A 1 81 ? 12.412 8.388 2.210 1.00 85.06 81 ILE A C 1
ATOM 618 O O . ILE A 1 81 ? 12.471 8.455 3.437 1.00 85.06 81 ILE A O 1
ATOM 622 N N . VAL A 1 82 ? 12.008 9.415 1.457 1.00 89.62 82 VAL A N 1
ATOM 623 C CA . VAL A 1 82 ? 11.581 10.705 2.021 1.00 89.62 82 VAL A CA 1
ATOM 624 C C . VAL A 1 82 ? 10.366 10.528 2.930 1.00 89.62 82 VAL A C 1
ATOM 626 O O . VAL A 1 82 ? 10.357 11.041 4.046 1.00 89.62 82 VAL A O 1
ATOM 629 N N . LEU A 1 83 ? 9.369 9.758 2.491 1.00 82.69 83 LEU A N 1
ATOM 630 C CA . LEU A 1 83 ? 8.173 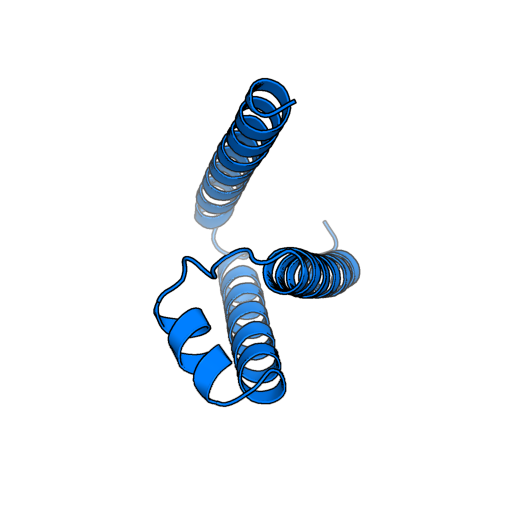9.446 3.278 1.00 82.69 83 LEU A CA 1
ATOM 631 C C . LEU A 1 83 ? 8.511 8.714 4.581 1.00 82.69 83 LEU A C 1
ATOM 633 O O . LEU A 1 83 ? 8.035 9.100 5.646 1.00 82.69 83 LEU A O 1
ATOM 637 N N . VAL A 1 84 ? 9.363 7.688 4.521 1.00 80.56 84 VAL A N 1
ATOM 638 C CA . VAL A 1 84 ? 9.802 6.946 5.713 1.00 80.56 84 VAL A CA 1
ATOM 639 C C . VAL A 1 84 ? 10.582 7.853 6.665 1.00 80.56 84 VAL A C 1
ATOM 641 O O . VAL A 1 84 ? 10.305 7.858 7.862 1.00 80.56 84 VAL A O 1
ATOM 644 N N . GLY A 1 85 ? 11.510 8.663 6.149 1.00 88.00 85 GLY A N 1
ATOM 645 C CA . GLY A 1 85 ? 12.256 9.634 6.951 1.00 88.00 85 GLY A CA 1
ATOM 646 C C . GLY A 1 85 ? 11.339 10.647 7.638 1.00 88.00 85 GLY A C 1
ATOM 647 O O . GLY A 1 85 ? 11.509 10.932 8.822 1.00 88.00 85 GLY A O 1
ATOM 648 N N . TRP A 1 86 ? 10.317 11.128 6.928 1.00 85.62 86 TRP A N 1
ATOM 649 C CA . TRP A 1 86 ? 9.295 12.007 7.488 1.00 85.62 86 TRP A CA 1
ATOM 650 C C . TRP A 1 86 ? 8.515 11.341 8.627 1.00 85.62 86 TRP A C 1
ATOM 652 O O . TRP A 1 86 ? 8.347 11.937 9.689 1.00 85.62 86 TRP A O 1
ATOM 662 N N . HIS A 1 87 ? 8.085 10.089 8.447 1.00 75.56 87 HIS A N 1
ATOM 663 C CA . HIS A 1 87 ? 7.396 9.335 9.496 1.00 75.56 87 HIS A CA 1
ATOM 664 C C . HIS A 1 87 ? 8.273 9.105 10.732 1.00 75.56 87 HIS A C 1
ATOM 666 O O . HIS A 1 87 ? 7.774 9.223 11.849 1.00 75.56 87 HIS A O 1
ATOM 672 N N . LEU A 1 88 ? 9.567 8.827 10.551 1.00 84.62 88 LEU A N 1
ATOM 673 C CA . LEU A 1 88 ? 10.516 8.670 11.657 1.00 84.62 88 LEU A CA 1
ATOM 674 C C . LEU A 1 88 ? 10.721 9.977 12.430 1.00 84.62 88 LEU A C 1
ATOM 676 O O . LEU A 1 88 ? 10.696 9.967 13.658 1.00 84.62 88 LEU A O 1
ATOM 680 N N . LEU A 1 89 ? 10.861 11.103 11.726 1.00 88.38 89 LEU A N 1
ATOM 681 C CA . LEU A 1 89 ? 10.916 12.432 12.341 1.00 88.38 89 LEU A CA 1
ATOM 682 C C . LEU A 1 89 ? 9.644 12.724 13.137 1.00 88.38 89 LEU A C 1
ATOM 684 O O . LEU A 1 89 ? 9.719 13.107 14.300 1.00 88.38 89 LEU A O 1
ATOM 688 N N . LEU A 1 90 ? 8.473 12.495 12.544 1.00 82.56 90 LEU A N 1
ATOM 689 C CA . LEU A 1 90 ? 7.191 12.729 13.205 1.00 82.56 90 LEU A CA 1
ATOM 690 C C . LEU A 1 90 ? 6.997 11.834 14.441 1.00 82.56 90 LEU A C 1
ATOM 692 O O . LEU A 1 90 ? 6.442 12.284 15.441 1.00 82.56 90 LEU A O 1
ATOM 696 N N . ALA A 1 91 ? 7.455 10.581 14.381 1.00 75.12 91 ALA A N 1
ATOM 697 C CA . ALA A 1 91 ? 7.449 9.671 15.523 1.00 75.12 91 ALA A CA 1
ATOM 698 C C . ALA A 1 91 ? 8.395 10.155 16.634 1.00 75.12 91 ALA A C 1
ATOM 700 O O . ALA A 1 91 ? 8.021 10.128 17.806 1.00 75.12 91 ALA A O 1
ATOM 701 N N . HIS A 1 92 ? 9.577 10.661 16.268 1.00 82.19 92 HIS A N 1
ATOM 702 C CA . HIS A 1 92 ? 10.528 11.242 17.214 1.00 82.19 92 HIS A CA 1
ATOM 703 C C . HIS A 1 92 ? 9.979 12.500 17.905 1.00 82.19 92 HIS A C 1
ATOM 705 O O . HIS A 1 92 ? 10.100 12.613 19.115 1.00 82.19 92 HIS A O 1
ATOM 711 N N . TYR A 1 93 ? 9.308 13.404 17.180 1.00 75.38 93 TYR A N 1
ATOM 712 C CA . TYR A 1 93 ? 8.674 14.601 17.762 1.00 75.38 93 TYR A CA 1
ATOM 713 C C . TYR A 1 93 ? 7.455 14.310 18.652 1.00 75.38 93 TYR A C 1
ATOM 715 O O . TYR A 1 93 ? 7.014 15.190 19.388 1.00 75.38 93 TYR A O 1
ATOM 723 N N . ARG A 1 94 ? 6.859 13.117 18.542 1.00 58.03 94 ARG A N 1
ATOM 724 C CA . ARG A 1 94 ? 5.717 12.685 19.365 1.00 58.03 94 ARG A CA 1
ATOM 725 C C . ARG A 1 94 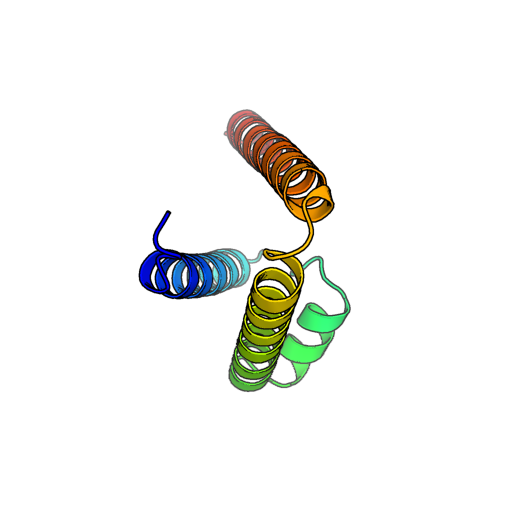? 6.123 11.912 20.626 1.00 58.03 94 ARG A C 1
ATOM 727 O O . ARG A 1 94 ? 5.228 11.525 21.374 1.00 58.03 94 ARG A O 1
ATOM 734 N N . SER A 1 95 ? 7.420 11.671 20.829 1.00 53.00 95 SER A N 1
ATOM 735 C CA . SER A 1 95 ? 7.994 11.029 22.024 1.00 53.00 95 SER A CA 1
ATOM 736 C C . SER A 1 95 ? 8.558 12.080 22.974 1.00 53.00 95 SER A C 1
ATOM 738 O O . SER A 1 95 ? 8.513 11.832 24.196 1.00 53.00 95 SER A O 1
#

pLDDT: mean 78.41, std 9.63, range [45.78, 91.5]

Secondary structure (DSSP, 8-state):
----HHHHHHHHHHHHHHHHHHHHTTPPP--HHHHHHHTT-HHHHHHHHHHHHHHHHHHHHHHTTSTTHHHHHHHHHHHHHHHHHHHHHHHHHT-